Protein AF-A0A2Z5UJ55-F1 (afdb_monomer_lite)

Organism: Pieris brassicae (NCBI:txid7116)

Sequence (131 aa):
AQSSDRLDQFRKRYKEWDDPHGETPPYHYGTHYSSAMIVCSYLVRMEPFTQHFLRLQGGHFDLADRMFHSIKEAWNSASRHNMADVKELIPEFFYLPEFLDNLNNFDLGSKQSGVALGDVVLPPWAKGDPR

Secondary structure (DSSP, 8-state):
--SHHHHHHHHHHHHT---TTS-S---S-SS-S--HHHHHHHTTTSTTHHHHHHHHTTSSPPPGGGS--BHHHHHHIIIII-TT--PPPPGGGGT-GGGGS-TT-----B-TTS-B--S-B--GGGTT---

Structure (mmCIF, N/CA/C/O backbone):
data_AF-A0A2Z5UJ55-F1
#
_entry.id   AF-A0A2Z5UJ55-F1
#
loop_
_atom_site.group_PDB
_atom_site.id
_atom_site.type_symbol
_atom_site.label_atom_id
_atom_site.label_alt_id
_atom_site.label_comp_id
_atom_site.label_asym_id
_atom_site.label_entity_id
_atom_site.label_seq_id
_atom_site.pdbx_PDB_ins_code
_atom_site.Cartn_x
_atom_site.Cartn_y
_atom_site.Cartn_z
_atom_site.occupancy
_atom_site.B_iso_or_equiv
_atom_site.auth_seq_id
_atom_site.auth_comp_id
_atom_site.auth_asym_id
_atom_site.auth_atom_id
_atom_site.pdbx_PDB_model_num
ATOM 1 N N . ALA A 1 1 ? 1.346 -7.190 -16.480 1.00 86.62 1 ALA A N 1
ATOM 2 C CA . ALA A 1 1 ? 0.776 -5.990 -15.835 1.00 86.62 1 ALA A CA 1
ATOM 3 C C . ALA A 1 1 ? -0.740 -5.989 -15.999 1.00 86.62 1 ALA A C 1
ATOM 5 O O . ALA A 1 1 ? -1.226 -6.515 -16.992 1.00 86.62 1 ALA A O 1
ATOM 6 N N . GLN A 1 2 ? -1.461 -5.431 -15.025 1.00 90.75 2 GLN A N 1
ATOM 7 C CA . GLN A 1 2 ? -2.922 -5.511 -14.890 1.00 90.75 2 GLN A CA 1
ATOM 8 C C . GLN A 1 2 ? -3.698 -4.538 -15.803 1.00 90.75 2 GLN A C 1
ATOM 10 O O . GLN A 1 2 ? -4.915 -4.651 -15.912 1.00 90.75 2 GLN A O 1
ATOM 15 N N . SER A 1 3 ? -3.019 -3.600 -16.473 1.00 92.50 3 SER A N 1
ATOM 16 C CA . SER A 1 3 ? -3.594 -2.746 -17.523 1.00 92.50 3 SER A CA 1
ATOM 17 C C . SER A 1 3 ? -2.679 -2.681 -18.750 1.00 92.50 3 SER A C 1
ATOM 19 O O . SER A 1 3 ? -1.465 -2.882 -18.637 1.00 92.50 3 SER A O 1
ATOM 21 N N . SER A 1 4 ? -3.266 -2.392 -19.917 1.00 94.88 4 SER A N 1
ATOM 22 C CA . SER A 1 4 ? -2.552 -2.223 -21.192 1.00 94.88 4 SER A CA 1
ATOM 23 C C 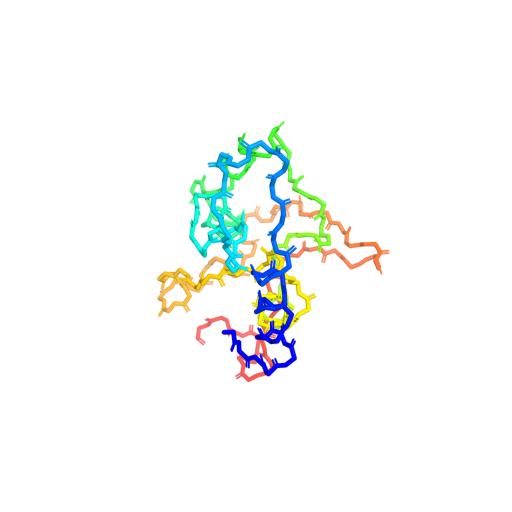. SER A 1 4 ? -1.499 -1.123 -21.107 1.00 94.88 4 SER A C 1
ATOM 25 O O . SER A 1 4 ? -0.326 -1.378 -21.353 1.00 94.88 4 SER A O 1
ATOM 27 N N . ASP A 1 5 ? -1.890 0.063 -20.645 1.00 94.62 5 ASP A N 1
ATOM 28 C CA . ASP A 1 5 ? -1.018 1.242 -20.631 1.00 94.62 5 ASP A CA 1
ATOM 29 C C . ASP A 1 5 ? 0.215 1.011 -19.756 1.00 94.62 5 ASP A C 1
ATOM 31 O O . ASP A 1 5 ? 1.328 1.436 -20.065 1.00 94.62 5 ASP A O 1
ATOM 35 N N . ARG A 1 6 ? 0.024 0.286 -18.651 1.00 94.75 6 ARG A N 1
ATOM 36 C CA . ARG A 1 6 ? 1.098 -0.072 -17.732 1.00 94.75 6 ARG A CA 1
ATOM 37 C C . ARG A 1 6 ? 2.019 -1.133 -18.330 1.00 94.75 6 ARG A C 1
ATOM 39 O O . ARG A 1 6 ? 3.237 -1.039 -18.188 1.00 94.75 6 ARG A O 1
ATOM 46 N N . LEU A 1 7 ? 1.456 -2.133 -19.015 1.00 96.31 7 LEU A N 1
ATOM 47 C CA . LEU A 1 7 ? 2.229 -3.131 -19.758 1.00 96.31 7 LEU A CA 1
ATOM 48 C C . LEU A 1 7 ? 3.111 -2.468 -20.820 1.00 96.31 7 LEU A C 1
ATOM 50 O O . LEU A 1 7 ? 4.285 -2.819 -20.940 1.00 96.31 7 LEU A O 1
ATOM 54 N N . ASP A 1 8 ? 2.564 -1.504 -21.554 1.00 96.94 8 ASP A N 1
ATOM 55 C CA . ASP A 1 8 ? 3.286 -0.804 -22.611 1.00 96.94 8 ASP A CA 1
ATOM 56 C C . ASP A 1 8 ? 4.434 0.034 -22.050 1.00 96.94 8 ASP A C 1
ATOM 58 O O . ASP A 1 8 ? 5.535 -0.002 -22.596 1.00 96.94 8 ASP A O 1
ATOM 62 N N . GLN A 1 9 ? 4.243 0.689 -20.901 1.00 95.75 9 GLN A N 1
ATOM 63 C CA . GLN A 1 9 ? 5.331 1.383 -20.209 1.00 95.75 9 GLN A CA 1
ATOM 64 C C . GLN A 1 9 ? 6.448 0.431 -19.752 1.00 95.75 9 GLN A C 1
ATOM 66 O O . GLN A 1 9 ? 7.625 0.744 -19.935 1.00 95.75 9 GLN A O 1
ATOM 71 N N . PHE A 1 10 ? 6.117 -0.743 -19.197 1.00 96.81 10 PHE A N 1
ATOM 72 C CA . PHE A 1 10 ? 7.132 -1.738 -18.822 1.00 96.81 10 PHE A CA 1
ATOM 73 C C . PHE A 1 10 ? 7.897 -2.267 -20.039 1.00 96.81 10 PHE A C 1
ATOM 75 O O . PHE A 1 10 ? 9.122 -2.362 -20.004 1.00 96.81 10 PHE A O 1
ATOM 82 N N . ARG A 1 11 ? 7.193 -2.569 -21.136 1.00 97.69 11 ARG A N 1
ATOM 83 C CA . ARG A 1 11 ? 7.811 -3.003 -22.397 1.00 97.69 11 ARG A CA 1
ATOM 84 C C . ARG A 1 11 ? 8.696 -1.919 -23.000 1.00 97.69 11 ARG A C 1
ATOM 86 O O . ARG A 1 11 ? 9.759 -2.239 -23.519 1.00 97.69 11 ARG A O 1
ATOM 93 N N . LYS A 1 12 ? 8.263 -0.657 -22.940 1.00 96.88 12 LYS A N 1
ATOM 94 C CA . LYS A 1 12 ? 9.042 0.492 -23.405 1.00 96.88 12 LYS A CA 1
ATOM 95 C C . LYS A 1 12 ? 10.353 0.596 -22.628 1.00 96.88 12 LYS A C 1
ATOM 97 O O . LYS A 1 12 ? 11.406 0.551 -23.245 1.00 96.88 12 LYS A O 1
ATOM 102 N N . ARG A 1 13 ? 10.292 0.604 -21.290 1.00 95.50 13 ARG A N 1
ATOM 103 C CA . ARG A 1 13 ? 11.484 0.634 -20.419 1.00 95.50 13 ARG A CA 1
ATOM 104 C C . ARG A 1 13 ? 12.437 -0.533 -20.662 1.00 95.50 13 ARG A C 1
ATOM 106 O O . ARG A 1 13 ? 13.639 -0.330 -20.643 1.00 95.50 13 ARG A O 1
ATOM 113 N N . TYR A 1 14 ? 11.905 -1.733 -20.893 1.00 96.81 14 TYR A N 1
ATOM 114 C CA . TYR A 1 14 ? 12.716 -2.903 -21.226 1.00 96.81 14 TYR A CA 1
ATOM 115 C C . TYR A 1 14 ? 13.440 -2.734 -22.572 1.00 96.81 14 TYR A C 1
ATOM 117 O O . TYR A 1 14 ? 14.619 -3.039 -22.682 1.00 96.81 14 TYR A O 1
ATOM 125 N N . LYS A 1 15 ? 12.737 -2.255 -23.607 1.00 97.19 15 LYS A N 1
ATOM 126 C CA . LYS A 1 15 ? 13.299 -2.074 -24.958 1.00 97.19 15 LYS A CA 1
ATOM 127 C C . LYS A 1 15 ? 14.305 -0.930 -25.041 1.00 97.19 15 LYS A C 1
ATOM 129 O O . LYS A 1 15 ? 15.262 -1.028 -25.794 1.00 97.19 15 LYS A O 1
ATOM 134 N N . GLU A 1 16 ? 14.043 0.147 -24.312 1.00 96.06 16 GLU A N 1
ATOM 135 C CA . GLU A 1 16 ? 14.879 1.351 -24.248 1.00 96.06 16 GLU A CA 1
ATOM 136 C C . GLU A 1 16 ? 15.937 1.258 -23.140 1.00 96.06 16 GLU A C 1
ATOM 138 O O . GLU A 1 16 ? 16.563 2.261 -22.810 1.00 96.06 16 GLU A O 1
ATOM 143 N N . TRP A 1 17 ? 16.107 0.080 -22.529 1.00 94.19 17 TRP A N 1
ATOM 144 C CA . TRP A 1 17 ? 17.101 -0.130 -21.487 1.00 94.19 17 TRP A CA 1
ATOM 145 C C . TRP A 1 17 ? 18.504 0.073 -22.052 1.00 94.19 17 TRP A C 1
ATOM 147 O O . TRP A 1 17 ? 18.923 -0.646 -22.960 1.00 94.19 17 TRP A O 1
ATOM 157 N N . ASP A 1 18 ? 19.218 1.024 -21.466 1.00 92.81 18 ASP A N 1
ATOM 158 C CA . ASP A 1 18 ? 20.606 1.323 -21.776 1.00 92.81 18 ASP A CA 1
ATOM 159 C C . ASP A 1 18 ? 21.369 1.407 -20.454 1.00 92.81 18 ASP A C 1
ATOM 161 O O . ASP A 1 18 ? 21.158 2.324 -19.656 1.00 92.81 18 ASP A O 1
ATOM 165 N N . ASP A 1 19 ? 22.188 0.392 -20.186 1.00 90.19 19 ASP A N 1
ATOM 166 C CA . ASP A 1 19 ? 23.116 0.392 -19.060 1.00 90.19 19 ASP A CA 1
ATOM 167 C C . ASP A 1 19 ? 24.510 0.755 -19.588 1.00 90.19 19 ASP A C 1
ATOM 169 O O . ASP A 1 19 ? 25.113 -0.068 -20.286 1.00 90.19 19 ASP A O 1
ATOM 173 N N . PRO A 1 20 ? 25.054 1.939 -19.242 1.00 87.69 20 PRO A N 1
ATOM 174 C CA . PRO A 1 20 ? 26.361 2.391 -19.716 1.00 87.69 20 PRO A CA 1
ATOM 175 C C . PRO A 1 20 ? 27.509 1.422 -19.416 1.00 87.69 20 PRO A C 1
ATOM 177 O O . PRO A 1 20 ? 28.529 1.451 -20.105 1.00 87.69 20 PRO A O 1
ATOM 180 N N . HIS A 1 21 ? 27.364 0.587 -18.383 1.00 91.25 21 HIS A N 1
ATOM 181 C CA . HIS A 1 21 ? 28.380 -0.378 -17.966 1.00 91.25 21 HIS A CA 1
ATOM 182 C C . HIS A 1 21 ? 28.116 -1.798 -18.488 1.00 91.25 21 HIS A C 1
ATOM 184 O O . HIS A 1 21 ? 29.014 -2.637 -18.447 1.00 91.25 21 HIS A O 1
ATOM 190 N N . GLY A 1 22 ? 26.916 -2.069 -19.016 1.00 89.00 22 GLY A N 1
ATOM 191 C CA . GLY A 1 22 ? 26.511 -3.386 -19.512 1.00 89.00 22 GLY A CA 1
ATOM 192 C C . GLY A 1 22 ? 26.461 -4.482 -18.440 1.00 89.00 22 GLY A C 1
ATOM 193 O O . GLY A 1 22 ? 26.495 -5.666 -18.776 1.00 89.00 22 GLY A O 1
ATOM 194 N N . GLU A 1 23 ? 26.401 -4.111 -17.161 1.00 94.31 23 GLU A N 1
ATOM 195 C CA . GLU A 1 23 ? 26.404 -5.037 -16.025 1.00 94.31 23 GLU A CA 1
ATOM 196 C C . GLU A 1 23 ? 25.000 -5.569 -15.725 1.00 94.31 23 GLU A C 1
ATOM 198 O O . GLU A 1 23 ? 24.832 -6.701 -15.267 1.00 94.31 23 GLU A O 1
ATOM 203 N N . THR A 1 24 ? 23.978 -4.761 -16.000 1.00 92.75 24 THR A N 1
ATOM 204 C CA . THR A 1 24 ? 22.588 -5.072 -15.691 1.00 92.75 24 THR A CA 1
ATOM 205 C C . THR A 1 24 ? 21.805 -5.337 -16.977 1.00 92.75 24 THR A C 1
ATOM 207 O O . THR A 1 24 ? 21.622 -4.424 -17.788 1.00 92.75 24 THR A O 1
ATOM 210 N N . PRO A 1 25 ? 21.295 -6.565 -17.187 1.00 95.00 25 PRO A N 1
ATOM 211 C CA . PRO A 1 25 ? 20.463 -6.861 -18.346 1.00 95.00 25 PRO A CA 1
ATOM 212 C C . PRO A 1 25 ? 19.115 -6.124 -18.264 1.00 95.00 25 PRO A C 1
ATOM 214 O O . PRO A 1 25 ? 18.652 -5.817 -17.162 1.00 95.00 25 PRO A O 1
ATOM 217 N N . PRO A 1 26 ? 18.429 -5.898 -19.401 1.00 95.94 26 PRO A N 1
ATOM 218 C CA . PRO A 1 26 ? 17.102 -5.300 -19.403 1.00 95.94 26 PRO A CA 1
ATOM 219 C C . PRO A 1 26 ? 16.109 -6.074 -18.533 1.00 95.94 26 PRO A C 1
ATOM 221 O O . PRO A 1 26 ? 16.062 -7.308 -18.550 1.00 95.94 26 PRO A O 1
ATOM 224 N N . TYR A 1 27 ? 15.250 -5.349 -17.821 1.00 95.38 27 TYR A N 1
ATOM 225 C CA . TYR A 1 27 ? 14.214 -5.927 -16.970 1.00 95.38 27 TYR A CA 1
ATOM 226 C C . TYR A 1 27 ? 12.910 -5.134 -17.047 1.00 95.38 27 TYR A C 1
ATOM 228 O O . TYR A 1 27 ? 12.880 -3.941 -17.341 1.00 95.38 27 TYR A O 1
ATOM 236 N N . HIS A 1 28 ? 11.798 -5.821 -16.791 1.00 95.88 28 HIS A N 1
ATOM 237 C CA . HIS A 1 28 ? 10.482 -5.182 -16.751 1.00 95.88 28 HIS A CA 1
ATOM 238 C C . HIS A 1 28 ? 10.225 -4.522 -15.393 1.00 95.88 28 HIS A C 1
ATOM 240 O O . HIS A 1 28 ? 9.638 -3.446 -15.331 1.00 95.88 28 HIS A O 1
ATOM 246 N N . TYR A 1 29 ? 10.686 -5.145 -14.307 1.00 95.56 29 TYR A N 1
ATOM 247 C CA . TYR A 1 29 ? 10.403 -4.719 -12.941 1.00 95.56 29 TYR A CA 1
ATOM 248 C C . TYR A 1 29 ? 11.716 -4.517 -12.186 1.00 95.56 29 TYR A C 1
ATOM 250 O O . TYR A 1 29 ? 12.490 -5.456 -12.041 1.00 95.56 29 TYR A O 1
ATOM 258 N N . GLY A 1 30 ? 11.964 -3.288 -11.727 1.00 93.81 30 GLY A N 1
ATOM 259 C CA . GLY A 1 30 ? 13.128 -2.959 -10.886 1.00 93.81 30 GLY A CA 1
ATOM 260 C C . GLY A 1 30 ? 12.901 -3.244 -9.399 1.00 93.81 30 GLY A C 1
ATOM 261 O O . GLY A 1 30 ? 13.769 -2.991 -8.573 1.00 93.81 30 GLY A O 1
ATOM 262 N N . THR A 1 31 ? 11.715 -3.733 -9.052 1.00 95.62 31 THR A N 1
ATOM 263 C CA . THR A 1 31 ? 11.304 -4.107 -7.703 1.00 95.62 31 THR A CA 1
ATOM 264 C C . THR A 1 31 ? 10.688 -5.497 -7.745 1.00 95.62 31 THR A C 1
ATOM 266 O O . THR A 1 31 ? 10.161 -5.933 -8.771 1.00 95.62 31 THR A O 1
ATOM 269 N N . HIS A 1 32 ? 10.781 -6.210 -6.627 1.00 97.25 32 HIS A N 1
ATOM 270 C CA . HIS A 1 32 ? 10.235 -7.553 -6.500 1.00 97.25 32 HIS A CA 1
ATOM 271 C C . HIS A 1 32 ? 8.833 -7.514 -5.883 1.00 97.25 32 HIS A C 1
ATOM 273 O O . HIS A 1 32 ? 8.532 -6.645 -5.063 1.00 97.25 32 HIS A O 1
ATOM 279 N N . TYR A 1 33 ? 7.987 -8.474 -6.253 1.00 97.44 33 TYR A N 1
ATOM 280 C CA . TYR A 1 33 ? 6.604 -8.553 -5.773 1.00 97.44 33 TYR A CA 1
ATOM 281 C C . TYR A 1 33 ? 6.479 -8.980 -4.306 1.00 97.44 33 TYR A C 1
ATOM 283 O O . TYR A 1 33 ? 5.440 -8.784 -3.683 1.00 97.44 33 TYR A O 1
ATOM 291 N N . SER A 1 34 ? 7.542 -9.569 -3.759 1.00 98.00 34 SER A N 1
ATOM 292 C CA . SER A 1 34 ? 7.621 -10.044 -2.380 1.00 98.00 34 SER A CA 1
ATOM 293 C C . SER A 1 34 ? 8.965 -9.671 -1.764 1.00 98.00 34 SER A C 1
ATOM 295 O O . SER A 1 34 ? 10.009 -9.793 -2.408 1.00 98.00 34 SER A O 1
ATOM 297 N N . SER A 1 35 ? 8.929 -9.198 -0.521 1.00 97.44 35 SER A N 1
ATOM 298 C CA . SER A 1 35 ? 10.094 -8.902 0.309 1.00 97.44 35 SER A CA 1
ATOM 299 C C . SER A 1 35 ? 9.680 -8.844 1.781 1.00 97.44 35 SER A C 1
ATOM 301 O O . SER A 1 35 ? 8.503 -8.653 2.093 1.00 97.44 35 SER A O 1
ATOM 303 N N . ALA A 1 36 ? 10.648 -8.944 2.697 1.00 97.50 36 ALA A N 1
ATOM 304 C CA . ALA A 1 36 ? 10.382 -8.799 4.131 1.00 97.50 36 ALA A CA 1
ATOM 305 C C . ALA A 1 36 ? 9.737 -7.442 4.467 1.00 97.50 36 ALA A C 1
ATOM 307 O O . ALA A 1 36 ? 8.821 -7.384 5.284 1.00 97.50 36 ALA A O 1
ATOM 308 N N . MET A 1 37 ? 10.158 -6.367 3.789 1.00 96.69 37 MET A N 1
ATOM 309 C CA . MET A 1 37 ? 9.561 -5.041 3.959 1.00 96.69 37 MET A CA 1
ATOM 310 C C . MET A 1 37 ? 8.093 -5.012 3.513 1.00 96.69 37 MET A C 1
ATOM 312 O O . MET A 1 37 ? 7.273 -4.392 4.179 1.00 96.69 37 MET A O 1
ATOM 316 N N . ILE A 1 38 ? 7.739 -5.698 2.419 1.00 97.88 38 ILE A N 1
ATOM 317 C CA . ILE A 1 38 ? 6.348 -5.782 1.943 1.00 97.88 38 ILE A CA 1
ATOM 318 C C . ILE A 1 38 ? 5.470 -6.485 2.982 1.00 97.88 38 ILE A C 1
ATOM 320 O O . ILE A 1 38 ? 4.426 -5.953 3.354 1.00 97.88 38 ILE A O 1
ATOM 324 N N . VAL A 1 39 ? 5.923 -7.632 3.498 1.00 98.44 39 VAL A N 1
ATOM 325 C CA . VAL A 1 39 ? 5.202 -8.382 4.539 1.00 98.44 39 VAL A CA 1
ATOM 326 C C . VAL A 1 39 ? 5.024 -7.526 5.796 1.00 98.44 39 VAL A C 1
ATOM 328 O O . VAL A 1 39 ? 3.904 -7.361 6.272 1.00 98.44 39 VAL A O 1
ATOM 331 N N . CYS A 1 40 ? 6.103 -6.910 6.293 1.00 98.25 40 CYS A N 1
ATOM 332 C CA . CYS A 1 40 ? 6.040 -6.056 7.482 1.00 98.25 40 CYS A CA 1
ATOM 333 C C . CYS A 1 40 ? 5.170 -4.811 7.262 1.00 98.25 40 CYS A C 1
ATOM 335 O O . CYS A 1 40 ? 4.519 -4.355 8.193 1.00 98.25 40 CYS A O 1
ATOM 337 N N . SER A 1 41 ? 5.136 -4.262 6.045 1.00 97.88 41 SER A N 1
ATOM 338 C CA . SER A 1 41 ? 4.298 -3.109 5.710 1.00 97.88 41 SER A CA 1
ATOM 339 C C . SER A 1 41 ? 2.809 -3.451 5.724 1.00 97.88 41 SER A C 1
ATOM 341 O O . SER A 1 41 ? 2.024 -2.639 6.210 1.00 97.88 41 SER A O 1
ATOM 343 N N . TYR A 1 42 ? 2.412 -4.632 5.233 1.00 98.62 42 TYR A N 1
ATOM 344 C CA . TYR A 1 42 ? 1.025 -5.085 5.354 1.00 98.62 42 TYR A CA 1
ATOM 345 C C . TYR A 1 42 ? 0.657 -5.337 6.817 1.00 98.62 42 TYR A C 1
ATOM 347 O O . TYR A 1 42 ? -0.354 -4.826 7.287 1.00 98.62 42 TYR A O 1
ATOM 355 N N . LEU A 1 43 ? 1.513 -6.043 7.556 1.00 98.62 43 LEU A N 1
ATOM 356 C CA . LEU A 1 43 ? 1.257 -6.462 8.936 1.00 98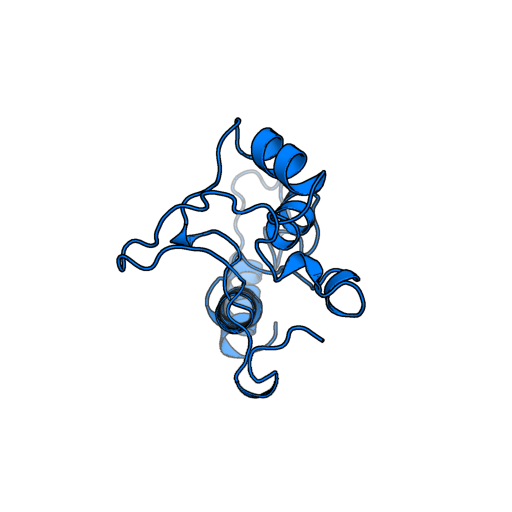.62 43 LEU A CA 1
ATOM 357 C C . LEU A 1 43 ? 1.652 -5.415 9.993 1.00 98.62 43 LEU A C 1
ATOM 359 O O . LEU A 1 43 ? 1.733 -5.741 11.172 1.00 98.62 43 LEU A O 1
ATOM 363 N N . VAL A 1 44 ? 1.882 -4.154 9.611 1.00 98.31 44 VAL A N 1
ATOM 364 C CA . VAL A 1 44 ? 2.456 -3.110 10.490 1.00 98.31 44 VAL A CA 1
ATOM 365 C C . VAL A 1 44 ? 1.648 -2.847 11.772 1.00 98.31 44 VAL A C 1
ATOM 367 O O . VAL A 1 44 ? 2.188 -2.318 12.741 1.00 98.31 44 VAL A O 1
ATOM 370 N N . ARG A 1 45 ? 0.367 -3.236 11.801 1.00 98.25 45 ARG A N 1
ATOM 371 C CA . ARG A 1 45 ? -0.549 -3.107 12.952 1.00 98.25 45 ARG A CA 1
ATOM 372 C C . ARG A 1 45 ? -0.494 -4.282 13.935 1.00 98.25 45 ARG A C 1
ATOM 374 O O . ARG A 1 45 ? -1.126 -4.224 14.990 1.00 98.25 45 ARG A O 1
ATOM 381 N N . MET A 1 46 ? 0.266 -5.327 13.619 1.00 98.19 46 MET A N 1
ATOM 382 C CA . MET A 1 46 ? 0.383 -6.531 14.433 1.00 98.19 46 MET A CA 1
ATOM 383 C C . MET A 1 46 ? 1.800 -6.720 14.949 1.00 98.19 46 MET A C 1
ATOM 385 O O . MET A 1 46 ? 2.767 -6.682 14.191 1.00 98.19 46 MET A O 1
ATOM 389 N N . GLU A 1 47 ? 1.926 -7.047 16.230 1.00 97.69 47 GLU A N 1
ATOM 390 C CA . GLU A 1 47 ? 3.189 -7.557 16.754 1.00 97.69 47 GLU A CA 1
ATOM 391 C C . GLU A 1 47 ? 3.404 -9.027 16.349 1.00 97.69 47 GLU A C 1
ATOM 393 O O . GLU A 1 47 ? 2.434 -9.784 16.260 1.00 97.69 47 GLU A O 1
ATOM 398 N N . PRO A 1 48 ? 4.656 -9.463 16.090 1.00 97.62 48 PRO A N 1
ATOM 399 C CA . PRO A 1 48 ? 5.918 -8.712 16.192 1.00 97.62 48 PRO A CA 1
ATOM 400 C C . PRO A 1 48 ? 6.276 -7.880 14.938 1.00 97.62 48 PRO A C 1
ATOM 402 O O . PRO A 1 48 ? 7.376 -7.326 14.839 1.00 97.62 48 PRO A O 1
ATOM 405 N N . PHE A 1 49 ? 5.401 -7.837 13.929 1.00 98.50 49 PHE A N 1
ATOM 406 C CA . PHE A 1 49 ? 5.688 -7.205 12.638 1.00 98.50 49 PHE A CA 1
ATOM 407 C C . PHE A 1 49 ? 5.833 -5.689 12.732 1.00 98.50 49 PHE A C 1
ATOM 409 O O . PHE A 1 49 ? 6.629 -5.129 11.982 1.00 98.50 49 PHE A O 1
ATOM 416 N N . THR A 1 50 ? 5.169 -5.038 13.689 1.00 98.25 50 THR A N 1
ATOM 417 C CA . THR A 1 50 ? 5.418 -3.631 14.019 1.00 98.25 50 THR A CA 1
ATOM 418 C C . THR A 1 50 ? 6.888 -3.414 14.375 1.00 98.25 50 THR A C 1
ATOM 420 O O . THR A 1 50 ? 7.556 -2.603 13.730 1.00 98.25 50 THR A O 1
ATOM 423 N N . GLN A 1 51 ? 7.451 -4.186 15.315 1.00 97.94 51 GLN A N 1
ATOM 424 C CA . GLN A 1 51 ? 8.876 -4.064 15.656 1.00 97.94 51 GLN A CA 1
ATOM 425 C C . GLN A 1 51 ? 9.795 -4.356 14.465 1.00 97.94 51 GLN A C 1
ATOM 427 O O . GLN A 1 51 ? 10.825 -3.697 14.294 1.00 97.94 51 GLN A O 1
ATOM 432 N N . HIS A 1 52 ? 9.450 -5.337 13.629 1.00 98.06 52 HIS A N 1
ATOM 433 C CA . HIS A 1 52 ? 10.227 -5.637 12.428 1.00 98.06 52 HIS A CA 1
ATOM 434 C C . HIS A 1 52 ? 10.182 -4.495 11.407 1.00 98.06 52 HIS A C 1
ATOM 436 O O . HIS A 1 52 ? 11.231 -4.118 10.884 1.00 98.06 52 HIS A O 1
ATOM 442 N N . PHE A 1 53 ? 9.013 -3.896 11.180 1.00 98.00 53 PHE A N 1
ATOM 443 C CA . PHE A 1 53 ? 8.846 -2.736 10.310 1.00 98.00 53 PHE A CA 1
ATOM 444 C C . PHE A 1 53 ? 9.687 -1.554 10.793 1.00 98.00 53 PHE A C 1
ATOM 446 O O . PHE A 1 53 ? 10.476 -1.013 10.021 1.00 98.00 53 PHE A O 1
ATOM 453 N N . LEU A 1 54 ? 9.596 -1.213 12.084 1.00 97.62 54 LEU A N 1
ATOM 454 C CA . LEU A 1 54 ? 10.371 -0.124 12.680 1.00 97.62 54 LEU A CA 1
ATOM 455 C C . LEU A 1 54 ? 11.875 -0.349 12.499 1.00 97.62 54 LEU A C 1
ATOM 457 O O . LEU A 1 54 ? 12.580 0.556 12.068 1.00 97.62 54 LEU A O 1
ATOM 461 N N . ARG A 1 55 ? 12.382 -1.563 12.752 1.00 97.25 55 ARG A N 1
ATOM 462 C CA . ARG A 1 55 ? 13.809 -1.878 12.548 1.00 97.25 55 ARG A CA 1
ATOM 463 C C . ARG A 1 55 ? 14.245 -1.702 11.095 1.00 97.25 55 ARG A C 1
ATOM 465 O O . ARG A 1 55 ? 15.334 -1.190 10.856 1.00 97.25 55 ARG A O 1
ATOM 472 N N . LEU A 1 56 ? 13.409 -2.105 10.139 1.00 95.62 56 LEU A N 1
ATOM 473 C CA . LEU A 1 56 ? 13.696 -1.944 8.713 1.00 95.62 56 LEU A CA 1
ATOM 474 C C . LEU A 1 56 ? 13.590 -0.477 8.242 1.00 95.62 56 LEU A C 1
ATOM 476 O O . LEU A 1 56 ? 14.208 -0.132 7.239 1.00 95.62 56 LEU A O 1
ATOM 480 N N . GLN A 1 57 ? 12.846 0.373 8.958 1.00 93.06 57 GLN A N 1
ATOM 481 C CA . GLN A 1 57 ? 12.649 1.807 8.682 1.00 93.06 57 GLN A CA 1
ATOM 482 C C . GLN A 1 57 ? 13.512 2.742 9.551 1.00 93.06 57 GLN A C 1
ATOM 484 O O . GLN A 1 57 ? 13.284 3.946 9.586 1.00 93.06 57 GLN A O 1
ATOM 489 N N . GLY A 1 58 ? 14.517 2.221 10.263 1.00 93.88 58 GLY A N 1
ATOM 490 C CA . GLY A 1 58 ? 15.428 3.059 11.056 1.00 93.88 58 GLY A CA 1
ATOM 491 C C . GLY A 1 58 ? 14.881 3.509 12.419 1.00 93.88 58 GLY A C 1
ATOM 492 O O . GLY A 1 58 ? 15.403 4.448 13.011 1.00 93.88 58 GLY A O 1
ATOM 493 N N . GLY A 1 59 ? 13.870 2.817 12.945 1.00 94.94 59 GLY A N 1
ATOM 494 C CA . GLY A 1 59 ? 13.372 2.955 14.317 1.00 94.94 59 GLY A CA 1
ATOM 495 C C . GLY A 1 59 ? 12.079 3.757 14.472 1.00 94.94 59 GLY A C 1
ATOM 496 O O . GLY A 1 59 ? 11.619 3.928 15.597 1.00 94.94 59 GLY A O 1
ATOM 497 N N . HIS A 1 60 ? 11.477 4.228 13.380 1.00 94.56 60 HIS A N 1
ATOM 498 C CA . HIS A 1 60 ? 10.226 4.989 13.392 1.00 94.56 60 HIS A CA 1
ATOM 499 C C . HIS A 1 60 ? 9.257 4.488 12.312 1.00 94.56 60 HIS A C 1
ATOM 501 O O . HIS A 1 60 ? 9.653 3.784 11.381 1.00 94.56 60 HIS A O 1
ATOM 507 N N . PHE A 1 61 ? 7.975 4.840 12.437 1.00 95.56 61 PHE A N 1
ATOM 508 C CA . PHE A 1 61 ? 7.004 4.595 11.371 1.00 95.56 61 PHE A CA 1
ATOM 509 C C . PHE A 1 61 ? 7.358 5.401 10.114 1.00 95.56 61 PHE A C 1
ATOM 511 O O . PHE A 1 61 ? 8.060 6.412 10.177 1.00 95.56 61 PHE A O 1
ATOM 518 N N . ASP A 1 62 ? 6.886 4.939 8.959 1.00 94.19 62 ASP A N 1
ATOM 519 C CA . ASP A 1 62 ? 7.051 5.666 7.701 1.00 94.19 62 ASP A CA 1
ATOM 520 C C . ASP A 1 62 ? 6.089 6.872 7.662 1.00 94.19 62 ASP A C 1
ATOM 522 O O . ASP A 1 62 ? 5.214 7.030 8.515 1.00 94.19 62 ASP A O 1
ATOM 526 N N . LEU A 1 63 ? 6.225 7.733 6.656 1.00 95.06 63 LEU A N 1
ATOM 527 C CA . LEU A 1 63 ? 5.248 8.781 6.387 1.00 95.06 63 LEU A CA 1
ATOM 528 C C . LEU A 1 63 ? 3.865 8.152 6.194 1.00 95.06 63 LEU A C 1
ATOM 530 O O . LEU A 1 63 ? 3.705 7.223 5.400 1.00 95.06 63 LEU A O 1
ATOM 534 N N . ALA A 1 64 ? 2.862 8.710 6.865 1.00 95.75 64 ALA A N 1
ATOM 535 C CA . ALA A 1 64 ? 1.487 8.222 6.842 1.00 95.75 64 ALA A CA 1
ATOM 536 C C . ALA A 1 64 ? 0.936 8.005 5.418 1.00 95.75 64 ALA A C 1
ATOM 538 O O . ALA A 1 64 ? 0.303 6.989 5.145 1.00 95.75 64 ALA A O 1
ATOM 539 N N . ASP A 1 65 ? 1.242 8.903 4.475 1.00 94.50 65 ASP A N 1
ATOM 540 C CA . ASP A 1 65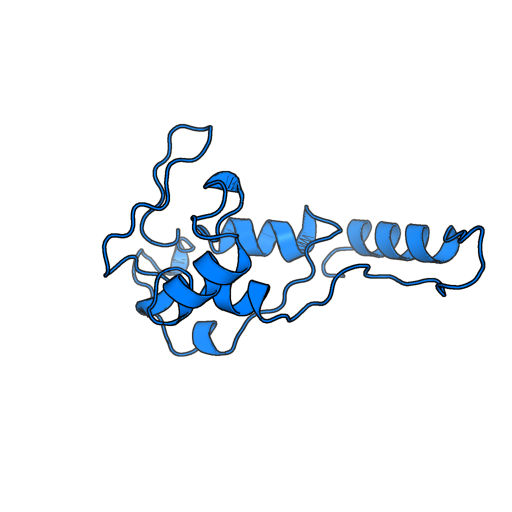 ? 0.829 8.785 3.068 1.00 94.50 65 ASP A CA 1
ATOM 541 C C . ASP A 1 65 ? 1.420 7.569 2.333 1.00 94.50 65 ASP A C 1
ATOM 543 O O . ASP A 1 65 ? 0.872 7.139 1.318 1.00 94.50 65 ASP A O 1
ATOM 547 N N . ARG A 1 66 ? 2.531 7.007 2.824 1.00 94.81 66 ARG A N 1
ATOM 548 C CA . ARG A 1 66 ? 3.175 5.811 2.258 1.00 94.81 66 ARG A CA 1
ATOM 549 C C . ARG A 1 66 ? 2.781 4.521 2.965 1.00 94.81 66 ARG A C 1
ATOM 551 O O . ARG A 1 66 ? 3.019 3.442 2.423 1.00 94.81 66 ARG A O 1
ATOM 558 N N . MET A 1 67 ? 2.193 4.612 4.154 1.00 97.12 67 MET A N 1
ATOM 559 C CA . MET A 1 67 ? 1.816 3.433 4.918 1.00 97.12 67 MET A CA 1
ATOM 560 C C . MET A 1 67 ? 0.570 2.757 4.350 1.00 97.12 67 MET A C 1
ATOM 562 O O . MET A 1 67 ? -0.335 3.383 3.786 1.00 97.12 67 MET A O 1
ATOM 566 N N . PHE A 1 68 ? 0.513 1.439 4.537 1.00 97.94 68 PHE A N 1
ATOM 567 C CA . PHE A 1 68 ? -0.661 0.651 4.205 1.00 97.94 68 PHE A CA 1
ATOM 568 C C . PHE A 1 68 ? -1.840 1.092 5.081 1.00 97.94 68 PHE A C 1
ATOM 570 O O . PHE A 1 68 ? -1.832 0.910 6.298 1.00 97.94 68 PHE A O 1
ATOM 577 N N . HIS A 1 69 ? -2.841 1.715 4.463 1.00 97.69 69 HIS A N 1
ATOM 578 C CA . HIS A 1 69 ? -4.002 2.266 5.167 1.00 97.69 69 HIS A CA 1
ATOM 579 C C . HIS A 1 69 ? -5.325 2.047 4.427 1.00 97.69 69 HIS A C 1
ATOM 581 O O . HIS A 1 69 ? -6.376 2.378 4.957 1.00 97.69 69 HIS A O 1
ATOM 587 N N . SER A 1 70 ? -5.305 1.530 3.197 1.00 98.00 70 SER A N 1
ATOM 588 C CA . SER A 1 70 ? -6.511 1.306 2.401 1.00 98.00 70 SER A CA 1
ATOM 589 C C . SER A 1 70 ? -6.292 0.179 1.407 1.00 98.00 70 SER A C 1
ATOM 591 O O . SER A 1 70 ? -5.331 0.207 0.634 1.00 98.00 70 SER A O 1
ATOM 593 N N . ILE A 1 71 ? -7.223 -0.778 1.370 1.00 98.31 71 ILE A N 1
ATOM 594 C CA . ILE A 1 71 ? -7.211 -1.874 0.388 1.00 98.31 71 ILE A CA 1
ATOM 595 C C . ILE A 1 71 ? -7.309 -1.316 -1.034 1.00 98.31 71 ILE A C 1
ATOM 597 O O . ILE A 1 71 ? -6.589 -1.740 -1.939 1.00 98.31 71 ILE A O 1
ATOM 601 N N . LYS A 1 72 ? -8.175 -0.314 -1.227 1.00 97.69 72 LYS A N 1
ATOM 602 C CA . LYS A 1 72 ? -8.394 0.325 -2.527 1.00 97.69 72 LYS A CA 1
ATOM 603 C C . LYS A 1 72 ? -7.147 1.067 -3.003 1.00 97.69 72 LYS A C 1
ATOM 605 O O . LYS A 1 72 ? -6.778 0.931 -4.169 1.00 97.69 72 LYS A O 1
ATOM 610 N N . GLU A 1 73 ? -6.516 1.860 -2.137 1.00 97.19 73 GLU A N 1
ATOM 611 C CA . GLU A 1 73 ? -5.313 2.609 -2.525 1.00 97.19 73 GLU A CA 1
ATOM 612 C C . GLU A 1 73 ? -4.129 1.672 -2.780 1.00 97.19 73 GLU A C 1
ATOM 614 O O . GLU A 1 73 ? -3.450 1.834 -3.794 1.00 97.19 73 GLU A O 1
ATOM 619 N N . ALA A 1 74 ? -3.941 0.638 -1.950 1.00 97.75 74 ALA A N 1
ATOM 620 C CA . ALA A 1 74 ? -2.906 -0.374 -2.158 1.00 97.75 74 ALA A CA 1
ATOM 621 C C . ALA A 1 74 ? -3.076 -1.094 -3.506 1.00 97.75 74 ALA A C 1
ATOM 623 O O . ALA A 1 74 ? -2.129 -1.169 -4.291 1.00 97.75 74 ALA A O 1
ATOM 624 N N . TRP A 1 75 ? -4.297 -1.538 -3.825 1.00 97.38 75 TRP A N 1
ATOM 625 C CA . TRP A 1 75 ? -4.609 -2.130 -5.126 1.00 97.38 75 TRP A CA 1
ATOM 626 C C . TRP A 1 75 ? -4.329 -1.162 -6.278 1.00 97.38 75 TRP A C 1
ATOM 628 O O . TRP A 1 75 ? -3.695 -1.534 -7.263 1.00 97.38 75 TRP A O 1
ATOM 638 N N . ASN A 1 76 ? -4.782 0.090 -6.182 1.00 96.94 76 ASN A N 1
ATOM 639 C CA . ASN A 1 76 ? -4.598 1.074 -7.248 1.00 96.94 76 ASN A CA 1
ATOM 640 C C . ASN A 1 76 ? -3.117 1.421 -7.473 1.00 96.94 76 ASN A C 1
ATOM 642 O O . ASN A 1 76 ? -2.695 1.563 -8.623 1.00 96.94 76 ASN A O 1
ATOM 646 N N . SER A 1 77 ? -2.326 1.519 -6.401 1.00 96.56 77 SER A N 1
ATOM 647 C CA . SER A 1 77 ? -0.874 1.701 -6.481 1.00 96.56 77 SER A CA 1
ATOM 648 C C . SER A 1 77 ? -0.232 0.532 -7.227 1.00 96.56 77 SER A C 1
ATOM 650 O O . SER A 1 77 ? 0.375 0.740 -8.281 1.00 96.56 77 SER A O 1
ATOM 652 N N . ALA A 1 78 ? -0.461 -0.695 -6.743 1.00 96.31 78 ALA A N 1
ATOM 653 C CA . ALA A 1 78 ? 0.179 -1.902 -7.255 1.00 96.31 78 ALA A CA 1
ATOM 654 C C . ALA A 1 78 ? -0.298 -2.323 -8.652 1.00 96.31 78 ALA A C 1
ATOM 656 O O . ALA A 1 78 ? 0.442 -2.982 -9.379 1.00 96.31 78 ALA A O 1
ATOM 657 N N . SER A 1 79 ? -1.519 -1.955 -9.056 1.00 95.00 79 SER A N 1
ATOM 658 C CA . SER A 1 79 ? -2.102 -2.364 -10.343 1.00 95.00 79 SER A CA 1
ATOM 659 C C . SER A 1 79 ? -2.005 -1.300 -11.438 1.00 95.00 79 SER A C 1
ATOM 661 O O . SER A 1 79 ? -1.964 -1.665 -12.617 1.00 95.00 79 SER A O 1
ATOM 663 N N . ARG A 1 80 ? -1.968 -0.004 -11.087 1.00 93.00 80 ARG A N 1
ATOM 664 C CA . ARG A 1 80 ? -2.149 1.096 -12.05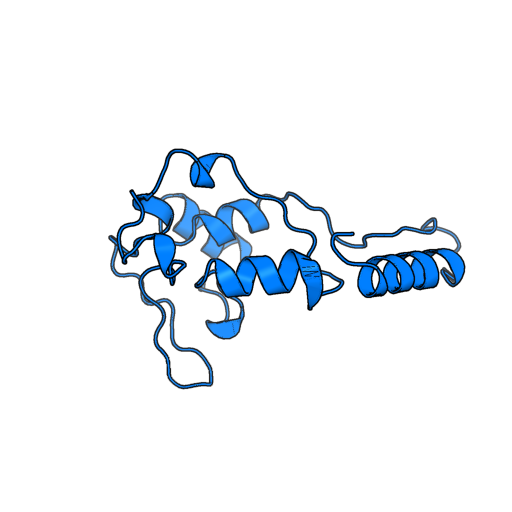3 1.00 93.00 80 ARG A CA 1
ATOM 665 C C . ARG A 1 80 ? -1.156 2.239 -11.902 1.00 93.00 80 ARG A C 1
ATOM 667 O O . ARG A 1 80 ? -0.487 2.567 -12.874 1.00 93.00 80 ARG A O 1
ATOM 674 N N . HIS A 1 81 ? -1.108 2.883 -10.739 1.00 91.81 81 HIS A N 1
ATOM 675 C CA . HIS A 1 81 ? -0.523 4.225 -10.634 1.00 91.81 81 HIS A CA 1
ATOM 676 C C . HIS A 1 81 ? 0.982 4.235 -10.392 1.00 91.81 81 HIS A C 1
ATOM 678 O O . HIS A 1 81 ? 1.650 5.178 -10.809 1.00 91.81 81 HIS A O 1
ATOM 684 N N . ASN A 1 82 ? 1.529 3.208 -9.740 1.00 94.31 82 ASN A N 1
ATOM 685 C CA . ASN A 1 82 ? 2.934 3.193 -9.364 1.00 94.31 82 ASN A CA 1
ATOM 686 C C . ASN A 1 82 ? 3.706 2.120 -10.150 1.00 94.31 82 ASN A C 1
ATOM 688 O O . ASN A 1 82 ? 3.496 0.913 -10.010 1.00 94.31 82 ASN A O 1
ATOM 692 N N . MET A 1 83 ? 4.631 2.570 -11.000 1.00 94.50 83 MET A N 1
ATOM 693 C CA . MET A 1 83 ? 5.463 1.694 -11.836 1.00 94.50 83 MET A CA 1
ATOM 694 C C . MET A 1 83 ? 6.516 0.912 -11.044 1.00 94.50 83 MET A C 1
ATOM 696 O O . MET A 1 83 ? 7.035 -0.077 -11.554 1.00 94.50 83 MET A O 1
ATOM 700 N N . ALA A 1 84 ? 6.837 1.342 -9.823 1.00 95.12 84 ALA A N 1
ATOM 701 C CA . ALA A 1 84 ? 7.726 0.629 -8.909 1.00 95.12 84 ALA A CA 1
ATOM 702 C C . ALA A 1 84 ? 6.958 -0.257 -7.913 1.00 95.12 84 ALA A C 1
ATOM 704 O O . ALA A 1 84 ? 7.574 -1.036 -7.189 1.00 95.12 84 ALA A O 1
ATOM 705 N N . ASP A 1 85 ? 5.628 -0.161 -7.860 1.00 96.75 85 ASP A N 1
ATOM 706 C CA . ASP A 1 85 ? 4.809 -0.970 -6.964 1.00 96.75 85 ASP A CA 1
ATOM 707 C C . ASP A 1 85 ? 4.262 -2.195 -7.690 1.00 96.75 85 ASP A C 1
ATOM 709 O O . ASP A 1 85 ? 3.282 -2.116 -8.423 1.00 96.75 85 ASP A O 1
ATOM 713 N N . VAL A 1 86 ? 4.910 -3.337 -7.508 1.00 96.88 86 VAL A N 1
ATOM 714 C CA . VAL A 1 86 ? 4.479 -4.623 -8.079 1.00 96.88 86 VAL A CA 1
ATOM 715 C C . VAL A 1 86 ? 4.191 -5.644 -6.987 1.00 96.88 86 VAL A C 1
ATOM 717 O O . VAL A 1 86 ? 4.327 -6.839 -7.217 1.00 96.88 86 VAL A O 1
ATOM 720 N N . LYS A 1 87 ? 3.843 -5.165 -5.785 1.00 97.56 87 LYS A N 1
ATOM 721 C CA . LYS A 1 87 ? 3.548 -6.014 -4.629 1.00 97.56 87 LYS A CA 1
ATOM 722 C C . LYS A 1 87 ? 2.410 -6.976 -4.950 1.00 97.56 87 LYS A C 1
ATOM 724 O O . LYS A 1 87 ? 1.381 -6.564 -5.484 1.00 97.56 87 LYS A O 1
ATOM 729 N N . GLU A 1 88 ? 2.596 -8.228 -4.565 1.00 98.00 88 GLU A N 1
ATOM 730 C CA . GLU A 1 88 ? 1.536 -9.233 -4.544 1.00 98.00 88 GLU A CA 1
ATOM 731 C C . GLU A 1 88 ? 1.040 -9.433 -3.107 1.00 98.00 88 GLU A C 1
ATOM 733 O O . GLU A 1 88 ? 1.700 -9.044 -2.137 1.00 98.00 88 GLU A O 1
ATOM 738 N N . LEU A 1 89 ? -0.150 -10.019 -2.974 1.00 98.25 89 LEU A N 1
ATOM 739 C CA . LEU A 1 89 ? -0.765 -10.272 -1.673 1.00 98.25 89 LEU A CA 1
ATOM 740 C C . LEU A 1 89 ? 0.014 -11.321 -0.866 1.00 98.25 89 LEU A C 1
ATOM 742 O O . LEU A 1 89 ? 0.657 -12.214 -1.420 1.00 98.25 89 LEU A O 1
ATOM 746 N N . ILE A 1 90 ? -0.109 -11.228 0.457 1.00 98.62 90 ILE A N 1
ATOM 747 C CA . ILE A 1 90 ? 0.379 -12.231 1.412 1.00 98.62 90 ILE A CA 1
ATOM 748 C C . ILE A 1 90 ? -0.775 -13.151 1.853 1.00 98.62 90 ILE A C 1
ATOM 750 O O . ILE A 1 90 ? -1.938 -12.752 1.733 1.00 98.62 90 ILE A O 1
ATOM 754 N N . PRO A 1 91 ? -0.498 -14.369 2.356 1.00 98.56 91 PRO A N 1
ATOM 755 C CA . PRO A 1 91 ? -1.536 -15.307 2.793 1.00 98.56 91 PRO A CA 1
ATOM 756 C C . PRO A 1 91 ? -2.540 -14.738 3.811 1.00 98.56 91 PRO A C 1
ATOM 758 O O . PRO A 1 91 ? -3.719 -15.081 3.768 1.00 98.56 91 PRO A O 1
ATOM 761 N N . GLU A 1 92 ? -2.102 -13.839 4.690 1.00 98.50 92 GLU A N 1
ATOM 762 C CA . GLU A 1 92 ? -2.887 -13.243 5.776 1.00 98.50 92 GLU A CA 1
ATOM 763 C C . GLU A 1 92 ? -4.127 -12.484 5.281 1.00 98.50 92 GLU A C 1
ATOM 765 O O . GLU A 1 92 ? -5.140 -12.458 5.976 1.00 98.50 92 GLU A O 1
ATOM 770 N N . PHE A 1 93 ? -4.118 -11.988 4.036 1.00 98.19 93 PHE A N 1
ATOM 771 C CA . PHE A 1 93 ? -5.298 -11.389 3.393 1.00 98.19 93 PHE A CA 1
ATOM 772 C C . PHE A 1 93 ? -6.506 -12.333 3.310 1.00 98.19 93 PHE A C 1
ATOM 774 O O . PHE A 1 93 ? -7.619 -11.867 3.075 1.00 98.19 93 PHE A O 1
ATOM 781 N N . PHE A 1 94 ? -6.296 -13.643 3.451 1.00 97.44 94 PHE A N 1
ATOM 782 C CA . PHE A 1 94 ? -7.328 -14.657 3.253 1.00 97.44 94 PHE A CA 1
ATOM 783 C C . PHE A 1 94 ? -7.766 -15.356 4.544 1.00 97.44 94 PHE A C 1
ATOM 785 O O . PHE A 1 94 ? -8.729 -16.119 4.499 1.00 97.44 94 PHE A O 1
ATOM 792 N N . TYR A 1 95 ? -7.076 -15.145 5.672 1.00 96.94 95 TYR A N 1
ATOM 793 C CA . TYR A 1 95 ? -7.412 -15.845 6.922 1.00 96.94 95 TYR A CA 1
ATOM 794 C C . TYR A 1 95 ? -7.170 -15.067 8.219 1.00 96.94 95 TYR A C 1
ATOM 796 O O . TYR A 1 95 ? -7.622 -15.533 9.263 1.00 96.94 95 TYR A O 1
ATOM 804 N N . LEU A 1 96 ? -6.454 -13.940 8.191 1.00 98.06 96 LEU A N 1
ATOM 805 C CA . LEU A 1 96 ? -6.047 -13.216 9.396 1.00 98.06 96 LEU A CA 1
ATOM 806 C C . LEU A 1 96 ? -6.572 -11.778 9.337 1.00 98.06 96 LEU A C 1
ATOM 808 O O . LEU A 1 96 ? -5.802 -10.892 8.999 1.00 98.06 96 LEU A O 1
ATOM 812 N N . PRO A 1 97 ? -7.863 -11.521 9.600 1.00 97.56 97 PRO A N 1
ATOM 813 C CA . PRO A 1 97 ? -8.462 -10.185 9.500 1.00 97.56 97 PRO A CA 1
ATOM 814 C C . PRO A 1 97 ? -7.836 -9.149 10.449 1.00 97.56 97 PRO A C 1
ATOM 816 O O . PRO A 1 97 ? -7.846 -7.959 10.142 1.00 97.56 97 PRO A O 1
ATOM 819 N N . GLU A 1 98 ? -7.240 -9.582 11.561 1.00 97.56 98 GLU A N 1
ATOM 820 C CA . GLU A 1 98 ? -6.715 -8.728 12.632 1.00 97.56 98 GLU A CA 1
ATOM 821 C C . GLU A 1 98 ? -5.624 -7.756 12.162 1.00 97.56 98 GLU A C 1
ATOM 823 O O . GLU A 1 98 ? -5.431 -6.713 12.781 1.00 97.56 98 GLU A O 1
ATOM 828 N N . PHE A 1 99 ? -4.923 -8.041 11.057 1.00 98.00 99 PHE A N 1
ATOM 829 C CA . PHE A 1 99 ? -3.920 -7.113 10.512 1.00 98.00 99 PHE A CA 1
ATOM 830 C C . PHE A 1 99 ? -4.510 -5.821 9.934 1.00 98.00 99 PHE A C 1
ATOM 832 O O . PHE A 1 99 ? -3.775 -4.855 9.701 1.00 98.00 99 PHE A O 1
ATOM 839 N N . LEU A 1 100 ? -5.823 -5.805 9.688 1.00 98.50 100 LEU A N 1
ATOM 840 C CA . LEU A 1 100 ? -6.555 -4.642 9.201 1.00 98.50 100 LEU A CA 1
ATOM 841 C C . LEU A 1 100 ? -6.963 -3.707 10.344 1.00 98.50 100 LEU A C 1
ATOM 843 O O . LEU A 1 100 ? -7.178 -2.524 10.090 1.00 98.50 100 LEU A O 1
ATOM 847 N N . ASP A 1 101 ? -6.974 -4.192 11.583 1.00 98.12 101 ASP A N 1
ATOM 848 C CA . ASP A 1 101 ? -7.374 -3.427 12.760 1.00 98.12 101 ASP A CA 1
ATOM 849 C C . ASP A 1 101 ? -6.146 -2.917 13.529 1.00 98.12 101 ASP A C 1
ATOM 851 O O . ASP A 1 101 ? -5.170 -3.632 13.763 1.00 98.12 101 ASP A O 1
ATOM 855 N N . ASN A 1 102 ? -6.178 -1.664 13.977 1.00 97.88 102 ASN A N 1
ATOM 856 C CA . ASN A 1 102 ? -5.152 -1.076 14.836 1.00 97.88 102 ASN A CA 1
ATOM 857 C C . ASN A 1 102 ? -5.448 -1.366 16.318 1.00 97.88 102 ASN A C 1
ATOM 859 O O . ASN A 1 102 ? -5.554 -0.454 17.138 1.00 97.88 102 ASN A O 1
ATOM 863 N N . LEU A 1 103 ? -5.566 -2.649 16.679 1.00 97.12 103 LEU A N 1
ATOM 864 C CA . LEU A 1 103 ? -5.953 -3.086 18.032 1.00 97.12 103 LEU A CA 1
ATOM 865 C C . LEU A 1 103 ? -4.983 -2.613 19.128 1.00 97.12 103 LEU A C 1
ATOM 867 O O . LEU A 1 103 ? -5.378 -2.412 20.275 1.00 97.12 103 LEU A O 1
ATOM 871 N N . ASN A 1 104 ? -3.714 -2.411 18.771 1.00 97.38 104 ASN A N 1
ATOM 872 C CA . ASN A 1 104 ? -2.677 -1.915 19.677 1.00 97.38 104 ASN A CA 1
ATOM 873 C C . ASN A 1 104 ? -2.696 -0.385 19.847 1.00 97.38 104 ASN A C 1
ATOM 875 O O . ASN A 1 104 ? -1.914 0.140 20.635 1.00 97.38 104 ASN A O 1
ATOM 879 N N . ASN A 1 105 ? -3.577 0.330 19.137 1.00 97.38 105 ASN A N 1
ATOM 880 C CA . ASN A 1 105 ? -3.675 1.792 19.140 1.00 97.38 105 ASN A CA 1
ATOM 881 C C . ASN A 1 105 ? -2.335 2.484 18.834 1.00 97.38 105 ASN A C 1
ATOM 883 O O . ASN A 1 105 ? -1.959 3.454 19.494 1.00 97.38 105 ASN A O 1
ATOM 887 N N . PHE A 1 106 ? -1.594 1.978 17.842 1.00 97.81 106 PHE A N 1
ATOM 888 C CA . PHE A 1 106 ? -0.357 2.619 17.404 1.00 97.81 106 PHE A CA 1
ATOM 889 C C . PHE A 1 106 ? -0.635 4.021 16.853 1.00 97.81 106 PHE A C 1
ATOM 891 O O . PHE A 1 106 ? -1.601 4.213 16.109 1.00 97.81 106 PHE A O 1
ATOM 898 N N . ASP A 1 107 ? 0.244 4.976 17.166 1.00 96.69 107 ASP A N 1
ATOM 899 C CA . ASP A 1 107 ? 0.272 6.275 16.492 1.00 96.69 107 ASP A CA 1
ATOM 900 C C . ASP A 1 107 ? 0.949 6.119 15.126 1.00 96.69 107 ASP A C 1
ATOM 902 O O . ASP A 1 107 ? 2.174 6.064 15.003 1.00 96.69 107 ASP A O 1
ATOM 906 N N . LEU A 1 108 ? 0.115 5.999 14.097 1.00 97.12 108 LEU A N 1
ATOM 907 C CA . LEU A 1 108 ? 0.520 5.830 12.704 1.00 97.12 108 LEU A CA 1
ATOM 908 C C . LEU A 1 108 ? 0.657 7.179 11.969 1.00 97.12 108 LEU A C 1
ATOM 910 O O . LEU A 1 108 ? 0.853 7.209 10.751 1.00 97.12 108 LEU A O 1
ATOM 914 N N . GLY A 1 109 ? 0.544 8.297 12.692 1.00 96.56 109 GLY A N 1
ATOM 915 C CA . GLY A 1 109 ? 0.593 9.641 12.139 1.00 96.56 109 GLY A CA 1
ATOM 916 C C . GLY A 1 109 ? -0.653 10.028 11.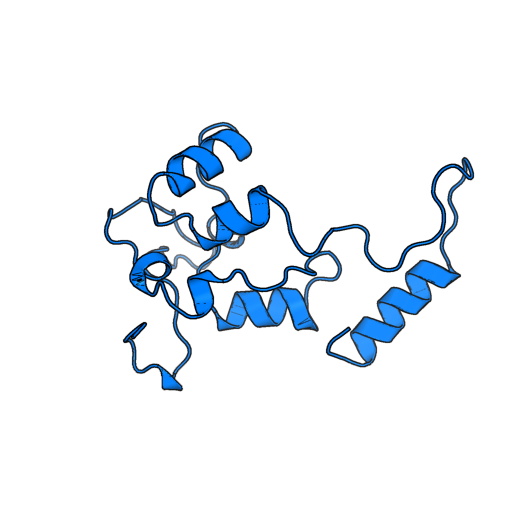338 1.00 96.56 109 GLY A C 1
ATOM 917 O O . GLY A 1 109 ? -1.714 9.405 11.399 1.00 96.56 109 GLY A O 1
ATOM 918 N N . SER A 1 110 ? -0.531 11.117 10.581 1.00 97.69 110 SER A N 1
ATOM 919 C CA . SER A 1 110 ? -1.606 11.668 9.750 1.00 97.69 110 SER A CA 1
ATOM 920 C C . SER A 1 110 ? -1.109 11.961 8.343 1.00 97.69 110 SER A C 1
ATOM 922 O O . SER A 1 110 ? 0.008 12.452 8.166 1.00 97.69 110 SER A O 1
ATOM 924 N N . LYS A 1 111 ? -1.947 11.673 7.342 1.00 95.62 111 LYS A N 1
ATOM 925 C CA . LYS A 1 111 ? -1.703 12.048 5.944 1.00 95.62 111 LYS A CA 1
ATOM 926 C C . LYS A 1 111 ? -1.578 13.563 5.826 1.00 95.62 111 LYS A C 1
ATOM 928 O O . LYS A 1 111 ? -2.148 14.305 6.628 1.00 95.62 111 LYS A O 1
ATOM 933 N N . GLN A 1 112 ? -0.953 14.036 4.752 1.00 94.88 112 GLN A N 1
ATOM 934 C CA . GLN A 1 112 ? -0.928 15.466 4.409 1.00 94.88 112 GLN A CA 1
ATOM 935 C C . GLN A 1 112 ? -2.329 16.088 4.290 1.00 94.88 112 GLN A C 1
ATOM 937 O O . GLN A 1 112 ? -2.501 17.281 4.522 1.00 94.88 112 GLN A O 1
ATOM 942 N N . SER A 1 113 ? -3.347 15.280 3.982 1.00 94.12 113 SER A N 1
ATOM 943 C CA . SER A 1 113 ? -4.752 15.702 3.977 1.00 94.12 113 SER A CA 1
ATOM 944 C C . SER A 1 113 ? -5.346 15.945 5.374 1.00 94.12 113 SER A C 1
ATOM 946 O O . SER A 1 113 ? -6.522 16.282 5.472 1.00 94.12 113 SER A O 1
ATOM 948 N N . GLY A 1 114 ? -4.585 15.717 6.449 1.00 94.56 114 GLY A N 1
ATOM 949 C CA . GLY A 1 114 ? -5.035 15.811 7.841 1.00 94.56 114 GLY A CA 1
ATOM 950 C C . GLY A 1 114 ? -5.763 14.567 8.358 1.00 94.56 114 GLY A C 1
ATOM 951 O O . GLY A 1 114 ? -6.238 14.563 9.489 1.00 94.56 114 GLY A O 1
ATOM 952 N N . VAL A 1 115 ? -5.868 13.508 7.550 1.00 95.12 115 VAL A N 1
ATOM 953 C CA . VAL A 1 115 ? -6.536 12.261 7.949 1.00 95.12 115 VAL A CA 1
ATOM 954 C C . VAL A 1 115 ? -5.568 11.415 8.769 1.00 95.12 115 VAL A C 1
ATOM 956 O O . VAL A 1 115 ? -4.545 10.972 8.244 1.00 95.12 115 VAL A O 1
ATOM 959 N N . ALA A 1 116 ? -5.898 11.186 10.039 1.00 96.62 116 ALA A N 1
ATOM 960 C CA . ALA A 1 116 ? -5.154 10.281 10.908 1.00 96.62 116 ALA A CA 1
ATOM 961 C C . ALA A 1 116 ? -5.282 8.827 10.438 1.00 96.62 116 ALA A C 1
ATOM 963 O O . ALA A 1 116 ? -6.341 8.406 9.964 1.00 96.62 116 ALA A O 1
ATOM 964 N N . LEU A 1 117 ? -4.204 8.057 10.578 1.00 97.69 117 LEU A N 1
ATOM 965 C CA . LEU A 1 117 ? -4.221 6.625 10.304 1.00 97.69 117 LEU A CA 1
ATOM 966 C C . LEU A 1 117 ? -4.669 5.858 11.550 1.00 97.69 117 LEU A C 1
ATOM 968 O O . LEU A 1 117 ? -4.153 6.066 12.643 1.00 97.69 117 LEU A O 1
ATOM 972 N N . GLY A 1 118 ? -5.600 4.931 11.349 1.00 97.50 118 GLY A N 1
ATOM 973 C CA . GLY A 1 118 ? -6.043 3.954 12.339 1.00 97.50 118 GLY A CA 1
ATOM 974 C C . GLY A 1 118 ? -6.199 2.603 11.657 1.00 97.50 118 GLY A C 1
ATOM 975 O O . GLY A 1 118 ? -5.257 2.137 11.006 1.00 97.50 118 GLY A O 1
ATOM 976 N N . ASP A 1 119 ? -7.384 2.012 11.749 1.00 98.19 119 ASP A N 1
ATOM 977 C CA . ASP A 1 119 ? -7.754 0.803 11.007 1.00 98.19 119 ASP A CA 1
ATOM 978 C C . ASP A 1 119 ? -7.616 1.006 9.490 1.00 98.19 119 ASP A C 1
ATOM 980 O O . ASP A 1 119 ? -7.668 2.125 8.961 1.00 98.19 119 ASP A O 1
ATOM 984 N N . VAL A 1 120 ? -7.398 -0.090 8.770 1.00 98.44 120 VAL A N 1
ATOM 985 C CA . VAL A 1 120 ? -7.303 -0.088 7.314 1.00 98.44 120 VAL A CA 1
ATOM 986 C C . VAL A 1 120 ? -8.680 0.196 6.721 1.00 98.44 120 VAL A C 1
ATOM 988 O O . VAL A 1 120 ? -9.670 -0.460 7.026 1.00 98.44 120 VAL A O 1
ATOM 991 N N . VAL A 1 121 ? -8.739 1.149 5.793 1.00 98.12 121 VAL A N 1
ATOM 992 C CA . VAL A 1 121 ? -9.960 1.479 5.060 1.00 98.12 121 VAL A CA 1
ATOM 993 C C . VAL A 1 121 ? -10.355 0.306 4.164 1.00 98.12 121 VAL A C 1
ATOM 995 O O . VAL A 1 12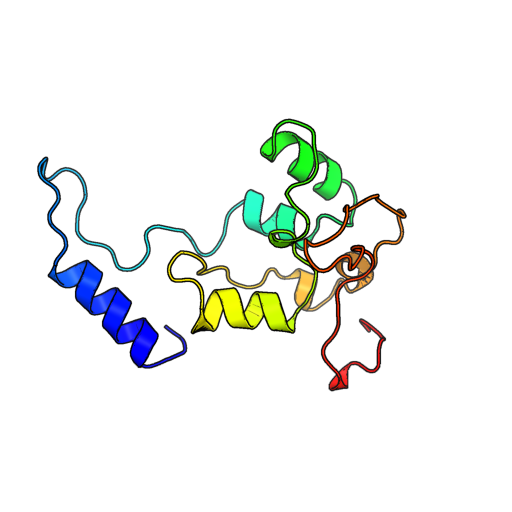1 ? -9.697 -0.002 3.158 1.00 98.12 121 VAL A O 1
ATOM 998 N N . LEU A 1 122 ? -11.464 -0.325 4.539 1.00 98.38 122 LEU A N 1
ATOM 999 C CA . LEU A 1 122 ? -12.042 -1.470 3.854 1.00 98.38 122 LEU A CA 1
ATOM 1000 C C . LEU A 1 122 ? -12.860 -1.048 2.624 1.00 98.38 122 LEU A C 1
ATOM 1002 O O . LEU A 1 122 ? -13.377 0.073 2.547 1.00 98.38 122 LEU A O 1
ATOM 1006 N N . PRO A 1 123 ? -13.005 -1.934 1.628 1.00 97.56 123 PRO A N 1
ATOM 1007 C CA . PRO A 1 123 ? -13.901 -1.680 0.513 1.00 97.56 123 PRO A CA 1
ATOM 1008 C C . PRO A 1 123 ? -15.377 -1.672 0.969 1.00 97.56 123 PRO A C 1
ATOM 1010 O O . PRO A 1 123 ? -15.736 -2.386 1.904 1.00 97.56 123 PRO A O 1
ATOM 1013 N N . PRO A 1 124 ? -16.279 -0.942 0.279 1.00 97.25 124 PRO A N 1
ATOM 1014 C CA . PRO A 1 124 ? -17.671 -0.782 0.722 1.00 97.25 124 PRO A CA 1
ATOM 1015 C C . PRO A 1 124 ? -18.452 -2.090 0.904 1.00 97.25 124 PRO A C 1
ATOM 1017 O O . PRO A 1 124 ? -19.362 -2.164 1.726 1.00 97.25 124 PRO A O 1
ATOM 1020 N N . TRP A 1 125 ? -18.103 -3.133 0.147 1.00 97.31 125 TRP A N 1
ATOM 1021 C CA . TRP A 1 125 ? -18.770 -4.434 0.217 1.00 97.31 125 TRP A CA 1
ATOM 1022 C C . TRP A 1 125 ? -18.444 -5.226 1.491 1.00 97.31 125 TRP A C 1
ATOM 1024 O O . TRP A 1 125 ? -19.217 -6.115 1.835 1.00 97.31 125 TRP A O 1
ATOM 1034 N N . ALA A 1 126 ? -17.372 -4.872 2.208 1.00 97.00 126 ALA A N 1
ATOM 1035 C CA . ALA A 1 126 ? -17.025 -5.448 3.509 1.00 97.00 126 ALA A CA 1
ATOM 1036 C C . ALA A 1 126 ? -17.819 -4.814 4.670 1.00 97.00 126 ALA A C 1
ATOM 1038 O O . ALA A 1 126 ? -17.765 -5.283 5.795 1.00 97.00 126 ALA A O 1
ATOM 1039 N N . LYS A 1 127 ? -18.586 -3.738 4.417 1.00 95.69 127 LYS A N 1
ATOM 1040 C CA . LYS A 1 127 ? -19.498 -3.105 5.395 1.00 95.69 127 LYS A CA 1
ATOM 1041 C C . LYS A 1 127 ? -18.845 -2.698 6.728 1.00 95.69 127 LYS A C 1
ATOM 1043 O O . LYS A 1 127 ? -19.535 -2.593 7.736 1.00 95.69 127 LYS A O 1
ATOM 1048 N N . GLY A 1 128 ? -17.541 -2.421 6.711 1.00 93.31 128 GLY A N 1
ATOM 1049 C CA . GLY A 1 128 ? -16.786 -2.045 7.907 1.00 93.31 128 GLY A CA 1
ATOM 1050 C C . GLY A 1 128 ? -16.407 -3.217 8.814 1.00 93.31 128 GLY A C 1
ATOM 1051 O O . GLY A 1 128 ? -15.940 -2.962 9.915 1.00 93.31 128 GLY A O 1
ATOM 1052 N N . ASP A 1 129 ? -16.589 -4.463 8.371 1.00 93.88 129 ASP A N 1
ATOM 1053 C CA . ASP A 1 129 ? -16.126 -5.659 9.076 1.00 93.88 129 ASP A CA 1
ATOM 1054 C C . ASP A 1 129 ? -15.012 -6.330 8.251 1.00 93.88 129 ASP A C 1
ATOM 1056 O O . ASP A 1 129 ? -15.222 -6.608 7.066 1.00 93.88 129 ASP A O 1
ATOM 1060 N N . PRO A 1 130 ? -13.810 -6.553 8.811 1.00 91.69 130 PRO A N 1
ATOM 1061 C CA . PRO A 1 130 ? -12.757 -7.296 8.127 1.00 91.69 130 PRO A CA 1
ATOM 1062 C C . PRO A 1 130 ? -13.024 -8.814 8.048 1.00 91.69 130 PRO A C 1
ATOM 1064 O O . PRO A 1 130 ? -12.234 -9.511 7.409 1.00 91.69 130 PRO A O 1
ATOM 1067 N N . ARG A 1 131 ? -14.097 -9.330 8.672 1.00 86.69 131 ARG A N 1
ATOM 1068 C CA . ARG A 1 131 ? -14.492 -10.754 8.674 1.00 86.69 131 ARG A CA 1
ATOM 1069 C C . ARG A 1 131 ? -15.603 -11.115 7.690 1.00 86.69 131 ARG A C 1
ATOM 1071 O O . ARG A 1 131 ? -16.502 -10.285 7.433 1.00 86.69 131 ARG A O 1
#

Foldseek 3Di:
DQDPVLVVVLVVQQVPDDDVVPPDHRDSAPEDQDDLLLVLLLQCLDPPSVVVNCVVVVNDADALVPGQAEPVVLCCCCRPDPSNRVHDDDPCLPPPLCSQANPVPDQNDAHPVRHGGGGHHYDVVCVPPSD

InterPro domains:
  IPR000409 BEACH domain [PF02138] (1-130)
  IPR000409 BEACH domain [PS50197] (1-131)
  IPR000409 BEACH domain [SM01026] (1-131)
  IPR036372 BEACH domain superfamily [G3DSA:1.10.1540.10] (1-131)
  IPR036372 BEACH domain superfamily [SSF81837] (2-130)
  IPR051944 BEACH domain-containing protein [PTHR46108] (1-131)

Radius of gyration: 16.97 Å; chains: 1; bounding box: 48×32×45 Å

pLDDT: mean 96.13, std 2.41, range [86.62, 98.62]